Protein AF-L8XX64-F1 (afdb_monomer_lite)

Secondary structure (DSSP, 8-state):
--HHHHHHHHHHHHHHHHHHHHS----------S-HHHHH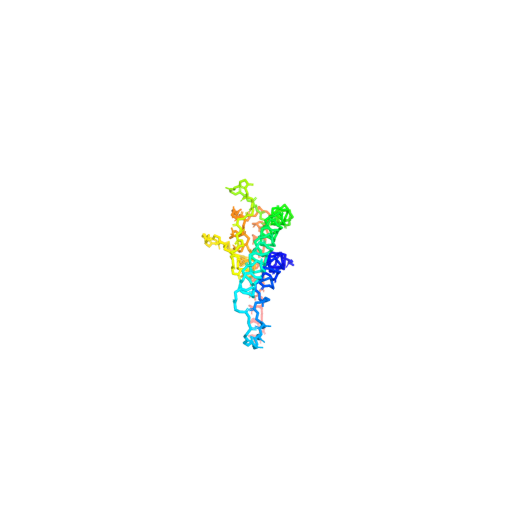HHHHHHHHHHHHHHHHHHHHHHHHHHHHHHHHHHHHHHHHTTTEEEEESSSS----EE-TTS-EE----PPP--TT--HHHHHHHHHHHHHH-EEEEE-HHHHHHHHHHHHHHHHHHHHHHHHHHHHHHHHT-

Structure (mmCIF, N/CA/C/O backbone):
data_AF-L8XX64-F1
#
_entry.id   AF-L8XX64-F1
#
loop_
_atom_site.group_PDB
_atom_site.id
_atom_site.type_symbol
_atom_site.label_atom_id
_atom_site.label_alt_id
_atom_site.label_comp_id
_atom_site.label_asym_id
_atom_site.label_entity_id
_atom_site.label_seq_id
_atom_site.pdbx_PDB_ins_code
_atom_site.Cartn_x
_atom_site.Cartn_y
_atom_site.Cartn_z
_atom_site.occupancy
_atom_site.B_iso_or_equiv
_atom_site.auth_seq_id
_atom_site.auth_comp_id
_atom_site.auth_asym_id
_atom_site.auth_atom_id
_atom_site.pdbx_PDB_model_num
ATOM 1 N N . MET A 1 1 ? 15.180 1.951 0.134 1.00 44.59 1 MET A N 1
ATOM 2 C CA . MET A 1 1 ? 13.767 1.898 -0.306 1.00 44.59 1 MET A CA 1
ATOM 3 C C . MET A 1 1 ? 12.883 1.623 0.917 1.00 44.59 1 MET A C 1
ATOM 5 O O . MET A 1 1 ? 12.701 0.472 1.285 1.00 44.59 1 MET A O 1
ATOM 9 N N . ALA A 1 2 ? 12.411 2.670 1.608 1.00 44.06 2 ALA A N 1
ATOM 10 C CA . ALA A 1 2 ? 11.715 2.587 2.909 1.00 44.06 2 ALA A CA 1
ATOM 11 C C . ALA A 1 2 ? 10.186 2.345 2.817 1.00 44.06 2 ALA A C 1
ATOM 13 O O . ALA A 1 2 ? 9.482 2.363 3.824 1.00 44.06 2 ALA A O 1
ATOM 14 N N . LEU A 1 3 ? 9.670 2.088 1.611 1.00 51.16 3 LEU A N 1
ATOM 15 C CA . LEU A 1 3 ? 8.239 1.920 1.320 1.00 51.16 3 LEU A CA 1
ATOM 16 C C . LEU A 1 3 ? 7.501 0.811 2.119 1.00 51.16 3 LEU A C 1
ATOM 18 O O . LEU A 1 3 ? 6.335 1.032 2.446 1.00 51.16 3 LEU A O 1
ATOM 22 N N . PRO A 1 4 ? 8.104 -0.346 2.489 1.00 46.81 4 PRO A N 1
ATOM 23 C CA . PRO A 1 4 ? 7.357 -1.423 3.156 1.00 46.81 4 PRO A CA 1
ATOM 24 C C . PRO A 1 4 ? 6.916 -1.111 4.592 1.00 46.81 4 PRO A C 1
ATOM 26 O O . PRO A 1 4 ? 5.911 -1.638 5.068 1.00 46.81 4 PRO A O 1
ATOM 29 N N . TRP A 1 5 ? 7.667 -0.262 5.294 1.00 47.44 5 TRP A N 1
ATOM 30 C CA . TRP A 1 5 ? 7.531 -0.095 6.743 1.00 47.44 5 TRP A CA 1
ATOM 31 C C . TRP A 1 5 ? 6.485 0.964 7.087 1.00 47.44 5 TRP A C 1
ATOM 33 O O . TRP A 1 5 ? 5.816 0.853 8.106 1.00 47.44 5 TRP A O 1
ATOM 43 N N . LEU A 1 6 ? 6.290 1.955 6.214 1.00 50.31 6 LEU A N 1
ATOM 44 C CA . LEU A 1 6 ? 5.354 3.056 6.444 1.00 50.31 6 LEU A CA 1
ATOM 45 C C . LEU A 1 6 ? 3.903 2.663 6.160 1.00 50.31 6 LEU A C 1
ATOM 47 O O . LEU A 1 6 ? 3.027 2.975 6.957 1.00 50.31 6 LEU A O 1
ATOM 51 N N . ILE A 1 7 ? 3.643 1.916 5.083 1.00 53.81 7 ILE A N 1
ATOM 52 C CA . ILE A 1 7 ? 2.286 1.422 4.795 1.00 53.81 7 ILE A CA 1
ATOM 53 C C . ILE A 1 7 ? 1.911 0.311 5.789 1.00 53.81 7 ILE A C 1
ATOM 55 O O . ILE A 1 7 ? 0.778 0.249 6.249 1.00 53.81 7 ILE A O 1
ATOM 59 N N . GLY A 1 8 ? 2.864 -0.556 6.155 1.00 44.66 8 GLY A N 1
ATOM 60 C CA . GLY A 1 8 ? 2.637 -1.635 7.119 1.00 44.66 8 GLY A CA 1
ATOM 61 C C . GLY A 1 8 ? 2.538 -1.162 8.573 1.00 44.66 8 GLY A C 1
ATOM 62 O O . GLY A 1 8 ? 1.595 -1.525 9.267 1.00 44.66 8 GLY A O 1
ATOM 63 N N . GLY A 1 9 ? 3.480 -0.343 9.044 1.00 51.06 9 GLY A N 1
ATOM 64 C CA . GLY A 1 9 ? 3.581 0.057 10.452 1.00 51.06 9 GLY A CA 1
ATOM 65 C C . GLY A 1 9 ? 2.459 0.983 10.915 1.00 51.06 9 GLY A C 1
ATOM 66 O O . GLY A 1 9 ? 1.972 0.849 12.034 1.00 51.06 9 GLY A O 1
ATOM 67 N N . LEU A 1 10 ? 1.993 1.867 10.034 1.00 47.06 10 LEU A N 1
ATOM 68 C CA . LEU A 1 10 ? 0.929 2.824 10.342 1.00 47.06 10 LEU A CA 1
ATOM 69 C C . LEU A 1 10 ? -0.434 2.138 10.530 1.00 47.06 10 LEU A C 1
ATOM 71 O O . LEU A 1 10 ? -1.250 2.544 11.351 1.00 47.06 10 LEU A O 1
ATOM 75 N N . ILE A 1 11 ? -0.649 1.047 9.799 1.00 50.09 11 ILE A N 1
ATOM 76 C CA . ILE A 1 11 ? -1.900 0.289 9.795 1.00 50.09 11 ILE A CA 1
ATOM 77 C C . ILE A 1 11 ? -1.903 -0.765 10.906 1.00 50.09 11 ILE A C 1
ATOM 79 O O . ILE A 1 11 ? -2.893 -0.921 11.618 1.00 50.09 11 ILE A O 1
ATOM 83 N N . VAL A 1 12 ? -0.767 -1.438 11.111 1.00 50.03 12 VAL A N 1
ATOM 84 C CA . VAL A 1 12 ? -0.581 -2.399 12.207 1.00 50.03 12 VAL A CA 1
ATOM 85 C C . VAL A 1 12 ? -0.651 -1.707 13.572 1.00 50.03 12 VAL A C 1
ATOM 87 O O . VAL A 1 12 ? -1.208 -2.281 14.500 1.00 50.03 12 VAL A O 1
ATOM 90 N N . GLY A 1 13 ? -0.166 -0.466 13.703 1.00 48.34 13 GLY A N 1
ATOM 91 C CA . GLY A 1 13 ? -0.280 0.303 14.949 1.00 48.34 13 GLY A CA 1
ATOM 92 C C . GLY A 1 13 ? -1.731 0.585 15.359 1.00 48.34 13 GLY A C 1
ATOM 93 O O . GLY A 1 13 ? -2.076 0.430 16.527 1.00 48.34 13 GLY A O 1
ATOM 94 N N . GLY A 1 14 ? -2.596 0.928 14.398 1.00 47.09 14 GLY A N 1
ATOM 95 C CA . GLY A 1 14 ? -4.028 1.137 14.643 1.00 47.09 14 GLY A CA 1
ATOM 96 C C . GLY A 1 14 ? -4.776 -0.159 14.976 1.00 47.09 14 GLY A C 1
ATOM 97 O O . GLY A 1 14 ? -5.532 -0.201 15.944 1.00 47.09 14 GLY A O 1
ATOM 98 N N . ALA A 1 15 ? -4.510 -1.236 14.230 1.00 46.50 15 ALA A N 1
ATOM 99 C CA . ALA A 1 15 ? -5.117 -2.548 14.472 1.00 46.50 15 ALA A CA 1
ATOM 100 C C . ALA A 1 15 ? -4.666 -3.174 15.807 1.00 46.50 15 ALA A C 1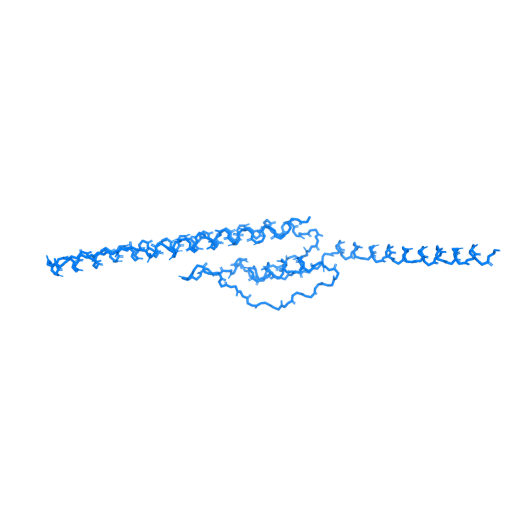
ATOM 102 O O . ALA A 1 15 ? -5.468 -3.783 16.507 1.00 46.50 15 ALA A O 1
ATOM 103 N N . ALA A 1 16 ? -3.407 -2.984 16.216 1.00 52.12 16 ALA A N 1
ATOM 104 C CA . ALA A 1 16 ? -2.897 -3.496 17.490 1.00 52.12 16 ALA A CA 1
ATOM 105 C C . ALA A 1 16 ? -3.519 -2.796 18.709 1.00 52.12 16 ALA A C 1
ATOM 107 O O . ALA A 1 16 ? -3.743 -3.438 19.736 1.00 52.12 16 ALA A O 1
ATOM 108 N N . LEU A 1 17 ? -3.813 -1.495 18.607 1.00 50.19 17 LEU A N 1
ATOM 109 C CA . LEU A 1 17 ? -4.539 -0.763 19.649 1.00 50.19 17 LEU A CA 1
ATOM 110 C C . LEU A 1 17 ? -5.995 -1.232 19.749 1.00 50.19 17 LEU A C 1
ATOM 112 O O . LEU A 1 17 ? -6.492 -1.416 20.858 1.00 50.19 17 LEU A O 1
ATOM 116 N N . ALA A 1 18 ? -6.640 -1.492 18.610 1.00 50.53 18 ALA A N 1
ATOM 117 C CA . ALA A 1 18 ? -7.988 -2.047 18.566 1.00 50.53 18 ALA A CA 1
ATOM 118 C C . ALA A 1 18 ? -8.039 -3.463 19.163 1.00 50.53 18 ALA A C 1
ATOM 120 O O . ALA A 1 18 ? -8.798 -3.704 20.094 1.00 50.53 18 ALA A O 1
ATOM 121 N N . ALA A 1 19 ? -7.164 -4.374 18.726 1.00 53.19 19 ALA A N 1
ATOM 122 C CA . ALA A 1 19 ? -7.093 -5.741 19.246 1.00 53.19 19 ALA A CA 1
ATOM 123 C C . ALA A 1 19 ? -6.874 -5.789 20.771 1.00 53.19 19 ALA A C 1
ATOM 125 O O . ALA A 1 19 ? -7.463 -6.627 21.448 1.00 53.19 19 ALA A O 1
ATOM 126 N N . LYS A 1 20 ? -6.084 -4.860 21.333 1.00 56.56 20 LYS A N 1
ATOM 127 C CA . LYS A 1 20 ? -5.901 -4.734 22.790 1.00 56.56 20 LYS A CA 1
ATOM 128 C C . LYS A 1 20 ? -7.171 -4.310 23.530 1.00 56.56 20 LYS A C 1
ATOM 130 O O . LYS A 1 20 ? -7.386 -4.768 24.650 1.00 56.56 20 LYS A O 1
ATOM 135 N N . ALA A 1 21 ? -7.987 -3.447 22.927 1.00 56.72 21 ALA A N 1
ATOM 136 C CA . ALA A 1 21 ? -9.280 -3.054 23.483 1.00 56.72 21 ALA A CA 1
ATOM 137 C C . ALA A 1 21 ? -10.275 -4.229 23.482 1.00 56.72 21 ALA A C 1
ATOM 139 O O . ALA A 1 21 ? -11.056 -4.367 24.420 1.00 56.72 21 ALA A O 1
ATOM 140 N N . PHE A 1 22 ? -10.188 -5.119 22.487 1.00 54.66 22 PHE A N 1
ATOM 141 C CA . PHE A 1 22 ? -11.017 -6.327 22.398 1.00 54.66 22 PHE A CA 1
ATOM 142 C C . PHE A 1 22 ? -10.532 -7.492 23.274 1.00 54.66 22 PHE A C 1
ATOM 144 O O . PHE A 1 22 ? -11.341 -8.310 23.698 1.00 54.66 22 PHE A O 1
ATOM 151 N N . SER A 1 23 ? -9.233 -7.584 23.582 1.00 52.78 23 SER A N 1
ATOM 152 C CA . SER A 1 23 ? -8.668 -8.719 24.330 1.00 52.78 23 SER A CA 1
ATOM 153 C C . SER A 1 23 ? -8.778 -8.622 25.856 1.00 52.78 23 SER A C 1
ATOM 155 O O . SER A 1 23 ? -8.400 -9.567 26.539 1.00 52.78 23 SER A O 1
ATOM 157 N N . ASN A 1 24 ? -9.251 -7.508 26.423 1.00 51.53 24 ASN A N 1
ATOM 158 C CA . ASN A 1 24 ? -9.314 -7.317 27.883 1.00 51.53 24 ASN A CA 1
ATOM 159 C C . ASN A 1 24 ? -10.533 -8.002 28.549 1.00 51.53 24 ASN A C 1
ATOM 161 O O . ASN A 1 24 ? -10.962 -7.586 29.621 1.00 51.53 24 ASN A O 1
ATOM 165 N N . ASP A 1 25 ? -11.107 -9.019 27.900 1.00 49.84 25 ASP A N 1
ATOM 166 C CA . ASP A 1 25 ? -12.411 -9.621 28.223 1.00 49.84 25 ASP A CA 1
ATOM 167 C C . ASP A 1 25 ? -12.316 -10.981 28.950 1.00 49.84 25 ASP A C 1
ATOM 169 O O . ASP A 1 25 ? -13.229 -11.797 28.865 1.00 49.84 25 ASP A O 1
ATOM 173 N N . GLY A 1 26 ? -11.230 -11.267 29.674 1.00 45.53 26 GLY A N 1
ATOM 174 C CA . GLY A 1 26 ? -11.057 -12.584 30.300 1.00 45.53 26 GLY A CA 1
ATOM 175 C C . GLY A 1 26 ? -10.335 -12.570 31.638 1.00 45.53 26 GLY A C 1
ATOM 176 O O . GLY A 1 26 ? -9.128 -12.769 31.653 1.00 45.53 26 GLY A O 1
ATOM 177 N N . ASP A 1 27 ? -11.073 -12.325 32.724 1.00 44.78 27 ASP A N 1
ATOM 178 C CA . ASP A 1 27 ? -11.131 -13.165 33.941 1.00 44.78 27 ASP A CA 1
ATOM 179 C C . ASP A 1 27 ? -11.807 -12.374 35.075 1.00 44.78 27 ASP A C 1
ATOM 181 O O . ASP A 1 27 ? -11.146 -11.657 35.818 1.00 44.78 27 ASP A O 1
ATOM 185 N N . ASP A 1 28 ? -13.123 -12.524 35.239 1.00 42.41 28 ASP A N 1
ATOM 186 C CA . ASP A 1 28 ? -13.813 -12.146 36.481 1.00 42.41 28 ASP A CA 1
ATOM 187 C C . ASP A 1 28 ? -14.553 -13.392 36.995 1.00 42.41 28 ASP A C 1
ATOM 189 O O . ASP A 1 28 ? -15.710 -13.664 36.671 1.00 42.41 28 ASP A O 1
ATOM 193 N N . ASN A 1 29 ? -13.826 -14.205 37.760 1.00 44.44 29 ASN A N 1
ATOM 194 C CA . ASN A 1 29 ? -14.307 -15.430 38.389 1.00 44.44 29 ASN A CA 1
ATOM 195 C C . ASN A 1 29 ? -14.986 -15.058 39.727 1.00 44.44 29 ASN A C 1
ATOM 197 O O . ASN A 1 29 ? -14.330 -15.028 40.766 1.00 44.44 29 ASN A O 1
ATOM 201 N N . ASP A 1 30 ? -16.277 -14.704 39.713 1.00 45.72 30 ASP A N 1
ATOM 202 C CA . ASP A 1 30 ? -17.019 -14.317 40.930 1.00 45.72 30 ASP A CA 1
ATOM 203 C C . ASP A 1 30 ? -17.860 -15.489 41.460 1.00 45.72 30 ASP A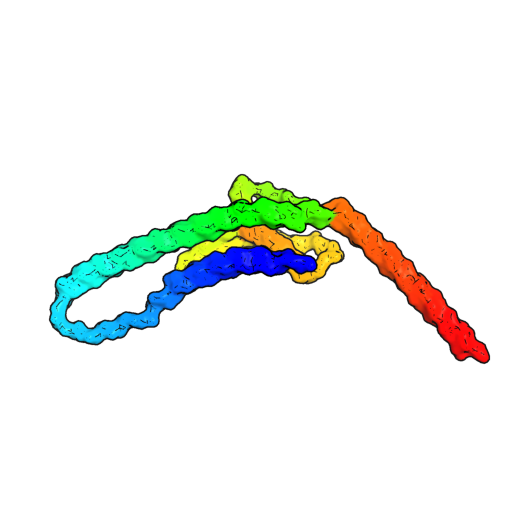 C 1
ATOM 205 O O . ASP A 1 30 ? -18.962 -15.766 40.979 1.00 45.72 30 ASP A O 1
ATOM 209 N N . GLY A 1 31 ? -17.312 -16.191 42.455 1.00 48.91 31 GLY A N 1
ATOM 210 C CA . GLY A 1 31 ? -18.028 -17.165 43.273 1.00 48.91 31 GLY A CA 1
ATOM 211 C C . GLY A 1 31 ? -18.642 -16.506 44.511 1.00 48.91 31 GLY A C 1
ATOM 212 O O . GLY A 1 31 ? -17.940 -15.847 45.272 1.00 48.91 31 GLY A O 1
ATOM 213 N N . GLY A 1 32 ? -19.937 -16.734 44.744 1.00 43.88 32 GLY A N 1
ATOM 214 C CA . GLY A 1 32 ? -20.610 -16.373 45.997 1.00 43.88 32 GLY A CA 1
ATOM 215 C C . GLY A 1 32 ? -22.106 -16.106 45.829 1.00 43.88 32 GLY A C 1
ATOM 216 O O . GLY A 1 32 ? -22.492 -15.110 45.217 1.00 43.88 32 GLY A O 1
ATOM 217 N N . ASP A 1 33 ? -22.900 -17.026 46.375 1.00 58.47 33 ASP A N 1
ATOM 218 C CA . ASP A 1 33 ? -24.366 -17.039 46.465 1.00 58.47 33 ASP A CA 1
ATOM 219 C C . ASP A 1 33 ? -24.896 -16.022 47.506 1.00 58.47 33 ASP A C 1
ATOM 221 O O . ASP A 1 33 ? -24.133 -15.573 48.362 1.00 58.47 33 ASP A O 1
ATOM 225 N N . ASP A 1 34 ? -26.198 -15.714 47.433 1.00 52.00 34 ASP A N 1
ATOM 226 C CA . ASP A 1 34 ? -27.032 -14.958 48.401 1.00 52.00 34 ASP A CA 1
ATOM 227 C C . ASP A 1 34 ? -27.004 -13.403 48.389 1.00 52.00 34 ASP A C 1
ATOM 229 O O . ASP A 1 34 ? -26.516 -12.766 49.317 1.00 52.00 34 ASP A O 1
ATOM 233 N N . ASP A 1 35 ? -27.582 -12.782 47.342 1.00 58.38 35 ASP A N 1
ATOM 234 C CA . ASP A 1 35 ? -28.527 -11.628 47.423 1.00 58.38 35 ASP A CA 1
ATOM 235 C C . ASP A 1 35 ? -28.958 -11.208 45.995 1.00 58.38 35 ASP A C 1
ATOM 237 O O . ASP A 1 35 ? -28.376 -10.339 45.334 1.00 58.38 35 ASP A O 1
ATOM 241 N N . ASP A 1 36 ? -29.939 -11.925 45.445 1.00 65.38 36 ASP A N 1
ATOM 242 C CA . ASP A 1 36 ? -30.003 -12.206 44.004 1.00 65.38 36 ASP A CA 1
ATOM 243 C C . ASP A 1 36 ? -30.633 -11.081 43.143 1.00 65.38 36 ASP A C 1
ATOM 245 O O . ASP A 1 36 ? -30.342 -10.964 41.956 1.00 65.38 36 ASP A O 1
ATOM 249 N N . GLU A 1 37 ? -31.453 -10.176 43.691 1.00 64.25 37 GLU A N 1
ATOM 250 C CA . GLU A 1 37 ? -32.117 -9.123 42.888 1.00 64.25 37 GLU A CA 1
ATOM 251 C C . GLU A 1 37 ? -31.360 -7.789 42.830 1.00 64.25 37 GLU A C 1
ATOM 253 O O . GLU A 1 37 ? -31.284 -7.162 41.764 1.00 64.25 37 GLU A O 1
ATOM 258 N N . GLU A 1 38 ? -30.761 -7.350 43.940 1.00 64.69 38 GLU A N 1
ATOM 259 C CA . GLU A 1 38 ? -29.997 -6.099 43.978 1.00 64.69 38 GLU A CA 1
ATOM 260 C C . GLU A 1 38 ? -28.638 -6.257 43.277 1.00 64.69 38 GLU A C 1
ATOM 262 O O . GLU A 1 38 ? -28.249 -5.378 42.499 1.00 64.69 38 GLU A O 1
ATOM 267 N N . ARG A 1 39 ? -27.976 -7.422 43.420 1.00 64.31 39 ARG A N 1
ATOM 268 C CA . ARG A 1 39 ? -26.796 -7.787 42.610 1.00 64.31 39 ARG A CA 1
ATOM 269 C C . ARG A 1 39 ? -27.123 -7.806 41.120 1.00 64.31 39 ARG A C 1
ATOM 271 O O . ARG A 1 39 ? -26.355 -7.252 40.342 1.00 64.31 39 ARG A O 1
ATOM 278 N N . ARG A 1 40 ? -28.265 -8.365 40.698 1.00 67.56 40 ARG A N 1
ATOM 279 C CA . ARG A 1 40 ? -28.670 -8.374 39.275 1.00 67.56 40 ARG A CA 1
ATOM 280 C C . ARG A 1 40 ? -28.935 -6.972 38.729 1.00 67.56 40 ARG A C 1
ATOM 282 O O . ARG A 1 40 ? -28.578 -6.694 37.588 1.00 67.56 40 ARG A O 1
ATOM 289 N N . ARG A 1 41 ? -29.539 -6.072 39.514 1.00 71.31 41 ARG A N 1
ATOM 290 C CA . ARG A 1 41 ? -29.732 -4.667 39.102 1.00 71.31 41 ARG A CA 1
ATOM 291 C C . ARG A 1 41 ? -28.408 -3.909 39.000 1.00 71.31 41 ARG A C 1
ATOM 293 O O . ARG A 1 41 ? -28.225 -3.183 38.027 1.00 71.31 41 ARG A O 1
ATOM 300 N N . ARG A 1 42 ? -27.483 -4.107 39.948 1.00 70.31 42 ARG A N 1
ATOM 301 C CA . ARG A 1 42 ? -26.137 -3.508 39.901 1.00 70.31 42 ARG A CA 1
ATOM 302 C C . ARG A 1 42 ? -25.299 -4.060 38.750 1.00 70.31 42 ARG A C 1
ATOM 304 O O . ARG A 1 42 ? -24.764 -3.258 37.998 1.00 70.31 42 ARG A O 1
ATOM 311 N N . ARG A 1 43 ? -25.290 -5.382 38.535 1.00 71.56 43 ARG A N 1
ATOM 312 C CA . ARG A 1 43 ? -24.603 -6.019 37.397 1.00 71.56 43 ARG A CA 1
ATOM 313 C C . ARG A 1 43 ? -25.122 -5.507 36.057 1.00 71.56 43 ARG A C 1
ATOM 315 O O . ARG A 1 43 ? -24.319 -5.109 35.235 1.00 71.56 43 ARG A O 1
ATOM 322 N N . ARG A 1 44 ? -26.442 -5.385 35.860 1.00 71.94 44 ARG A N 1
ATOM 323 C CA . ARG A 1 44 ? -26.995 -4.805 34.617 1.00 71.94 44 ARG A CA 1
ATOM 324 C C . ARG A 1 44 ? -26.613 -3.337 34.415 1.00 71.94 44 ARG A C 1
ATOM 326 O O . ARG A 1 44 ? -26.394 -2.919 33.283 1.00 71.94 44 ARG A O 1
ATOM 333 N N . ALA A 1 45 ? -26.548 -2.551 35.491 1.00 74.06 45 ALA A N 1
ATOM 334 C CA . ALA A 1 45 ? -26.118 -1.156 35.418 1.00 74.06 45 ALA A CA 1
ATOM 335 C C . ALA A 1 45 ? -24.610 -1.035 35.121 1.00 74.06 45 ALA A C 1
ATOM 337 O O . ALA A 1 45 ? -24.210 -0.181 34.334 1.00 74.06 45 ALA A O 1
ATOM 338 N N . GLU A 1 46 ? -23.777 -1.902 35.700 1.00 74.94 46 GLU A N 1
ATOM 339 C CA . GLU A 1 46 ? -22.346 -1.999 35.384 1.00 74.94 46 GLU A CA 1
ATOM 340 C C . GLU A 1 46 ? -22.099 -2.525 33.969 1.00 74.94 46 GLU A C 1
ATOM 342 O O . GLU A 1 46 ? -21.270 -1.965 33.262 1.00 74.94 46 GLU A O 1
ATOM 347 N N . GLU A 1 47 ? -22.843 -3.532 33.517 1.00 72.62 47 GLU A N 1
ATOM 348 C CA . GLU A 1 47 ? -22.790 -4.057 32.150 1.00 72.62 47 GLU A CA 1
ATOM 349 C C . GLU A 1 47 ? -23.181 -2.987 31.128 1.00 72.62 47 GLU A C 1
ATOM 351 O O . GLU A 1 47 ? -22.487 -2.827 30.129 1.00 72.62 47 GLU A O 1
ATOM 356 N N . GLN A 1 48 ? -24.234 -2.201 31.388 1.00 76.06 48 GLN A N 1
ATOM 357 C CA . GLN A 1 48 ? -24.609 -1.083 30.516 1.00 76.06 48 GLN A CA 1
ATOM 358 C C . GLN A 1 48 ? -23.542 0.011 30.478 1.00 76.06 48 GLN A C 1
ATOM 360 O O . GLN A 1 48 ? -23.241 0.515 29.398 1.00 76.06 48 GLN A O 1
ATOM 365 N N . ARG A 1 49 ? -22.943 0.363 31.623 1.00 73.62 49 ARG A N 1
ATOM 366 C CA . ARG A 1 49 ? -21.847 1.344 31.660 1.00 73.62 49 ARG A CA 1
ATOM 367 C C . ARG A 1 49 ? -20.611 0.833 30.929 1.00 73.62 49 ARG A C 1
ATOM 369 O O . ARG A 1 49 ? -20.070 1.555 30.104 1.00 73.62 49 ARG A O 1
ATOM 376 N N . ARG A 1 50 ? -20.218 -0.426 31.151 1.00 75.31 50 ARG A N 1
ATOM 377 C CA . ARG A 1 50 ? -19.110 -1.070 30.429 1.00 75.31 50 ARG A CA 1
ATOM 378 C C . ARG A 1 50 ? -19.390 -1.143 28.927 1.00 75.31 50 ARG A C 1
ATOM 380 O O . ARG A 1 50 ? -18.485 -0.899 28.141 1.00 75.31 50 ARG A O 1
ATOM 387 N N . ALA A 1 51 ? -20.620 -1.447 28.515 1.00 75.25 51 ALA A N 1
ATOM 388 C CA . ALA A 1 51 ? -20.998 -1.481 27.103 1.00 75.25 51 ALA A CA 1
ATOM 389 C C . ALA A 1 51 ? -20.918 -0.092 26.449 1.00 75.25 51 ALA A C 1
ATOM 391 O O . ALA A 1 51 ? -20.361 0.026 25.363 1.00 75.25 51 ALA A O 1
ATOM 392 N N . GLN A 1 52 ? -21.397 0.955 27.130 1.00 77.56 52 GLN A N 1
ATOM 393 C CA . GLN A 1 52 ? -21.286 2.340 26.653 1.00 77.56 52 GLN A CA 1
ATOM 394 C C . GLN A 1 52 ? -19.830 2.805 26.579 1.00 77.56 52 GLN A C 1
ATOM 396 O O . GLN A 1 52 ? -19.413 3.352 25.564 1.00 77.56 52 GLN A O 1
ATOM 401 N N . GLU A 1 53 ? -19.026 2.529 27.609 1.00 78.19 53 GLU A N 1
ATOM 402 C CA . GLU A 1 53 ? -17.597 2.857 27.611 1.00 78.19 53 GLU A CA 1
ATOM 403 C C . GLU A 1 53 ? -16.850 2.131 26.483 1.00 78.19 53 GLU A C 1
ATOM 405 O O . GLU A 1 53 ? -15.991 2.729 25.833 1.00 78.19 53 GLU A O 1
ATOM 410 N N . LYS A 1 54 ? -17.196 0.865 26.203 1.00 72.94 54 LYS A N 1
ATOM 411 C CA . LYS A 1 54 ? -16.662 0.123 25.053 1.00 72.94 54 LYS A CA 1
ATOM 412 C C . LYS A 1 54 ? -17.065 0.796 23.738 1.00 72.94 54 LYS A C 1
ATOM 414 O O . LYS A 1 54 ? -16.196 1.061 22.917 1.00 72.94 54 LYS A O 1
ATOM 419 N N . GLU A 1 55 ? -18.340 1.118 23.539 1.00 76.44 55 GLU A N 1
ATOM 420 C CA . GLU A 1 55 ? -18.827 1.756 22.307 1.00 76.44 55 GLU A CA 1
ATOM 421 C C . GLU A 1 55 ? -18.166 3.124 22.056 1.00 76.44 55 GLU A C 1
ATOM 423 O O . GLU A 1 55 ? -17.711 3.418 20.945 1.00 76.44 55 GLU A O 1
ATOM 428 N N . GLU A 1 56 ? -18.012 3.938 23.101 1.00 79.19 56 GLU A N 1
ATOM 429 C CA . GLU A 1 56 ? -17.308 5.219 23.027 1.00 79.19 56 GLU A CA 1
ATOM 430 C C . GLU A 1 56 ? -15.830 5.030 22.670 1.00 79.19 56 GLU A C 1
ATOM 432 O O . GLU A 1 56 ? -15.322 5.696 21.762 1.00 79.19 56 GLU A O 1
ATOM 437 N N . GLN A 1 57 ? -15.143 4.078 23.310 1.00 75.62 57 GLN A N 1
ATOM 438 C CA . GLN A 1 57 ? -13.756 3.752 22.977 1.00 75.62 57 GLN A CA 1
ATOM 439 C C . GLN A 1 57 ? -13.621 3.292 21.524 1.00 75.62 57 GLN A C 1
ATOM 441 O O . GLN A 1 57 ? -12.741 3.786 20.816 1.00 75.62 57 GLN A O 1
ATOM 446 N N . LEU A 1 58 ? -14.517 2.434 21.037 1.00 72.50 58 LEU A N 1
ATOM 447 C CA . LEU A 1 58 ? -14.512 1.964 19.652 1.00 72.50 58 LEU A CA 1
ATOM 448 C C . LEU A 1 58 ? -14.708 3.103 18.657 1.00 72.50 58 LEU A C 1
ATOM 450 O O . LEU A 1 58 ? -13.929 3.231 17.710 1.00 72.50 58 LEU A O 1
ATOM 454 N N . SER A 1 59 ? -15.681 3.981 18.899 1.00 77.75 59 SER A N 1
ATOM 455 C CA . SER A 1 59 ? -15.910 5.146 18.041 1.00 77.75 59 SER A CA 1
ATOM 456 C C . SER A 1 59 ? -14.699 6.094 18.029 1.00 77.75 59 SER A C 1
ATOM 458 O O . SER A 1 59 ? -14.303 6.605 16.973 1.00 77.75 59 SER A O 1
ATOM 460 N N . SER A 1 60 ? -14.032 6.263 19.176 1.00 79.00 60 SER A N 1
ATOM 461 C CA . SER A 1 60 ? -12.818 7.074 19.289 1.00 79.00 60 SER A CA 1
ATOM 462 C C . SER A 1 60 ? -11.649 6.464 18.505 1.00 79.00 60 SER A C 1
ATOM 464 O O . SER A 1 60 ? -10.981 7.168 17.746 1.00 79.00 60 SER A O 1
ATOM 466 N N . ILE A 1 61 ? -11.449 5.145 18.586 1.00 77.00 61 ILE A N 1
ATOM 467 C CA . ILE A 1 61 ? -10.387 4.439 17.862 1.00 77.00 61 ILE A CA 1
ATOM 468 C C . ILE A 1 61 ? -10.675 4.469 16.360 1.00 77.00 61 ILE A C 1
ATOM 470 O O . ILE A 1 61 ? -9.787 4.795 15.573 1.00 77.00 61 ILE A O 1
ATOM 474 N N . GLN A 1 62 ? -11.915 4.204 15.948 1.00 77.94 62 GLN A N 1
ATOM 475 C CA . GLN A 1 62 ? -12.312 4.223 14.543 1.00 77.94 62 GLN A CA 1
ATOM 476 C C . GLN A 1 62 ? -12.113 5.614 13.922 1.00 77.94 62 GLN A C 1
ATOM 478 O O . GLN A 1 62 ? -11.577 5.733 12.816 1.00 77.94 62 GLN A O 1
ATOM 483 N N . SER A 1 63 ? -12.486 6.679 14.640 1.00 79.88 63 SER A N 1
ATOM 484 C CA . SER A 1 63 ? -12.262 8.056 14.185 1.00 79.88 63 SER A CA 1
ATOM 485 C C . SER A 1 63 ? -10.772 8.411 14.121 1.00 79.88 63 SER A C 1
ATOM 487 O O . SER A 1 63 ? -10.332 9.014 13.137 1.00 79.88 63 SER A O 1
ATOM 489 N N . SER A 1 64 ? -9.977 7.967 15.099 1.00 80.12 64 SER A N 1
ATOM 490 C CA . SER A 1 64 ? -8.521 8.132 15.117 1.00 80.12 64 SER A CA 1
ATOM 491 C C . SER A 1 64 ? -7.863 7.444 13.920 1.00 80.12 64 SER A C 1
ATOM 493 O O . SER A 1 64 ? -7.183 8.106 13.139 1.00 80.12 64 SER A O 1
ATOM 495 N N . VAL A 1 65 ? -8.153 6.160 13.684 1.00 79.75 65 VAL A N 1
ATOM 496 C CA . VAL A 1 65 ? -7.629 5.394 12.539 1.00 79.75 65 VAL A CA 1
ATOM 497 C C . VAL A 1 65 ? -7.995 6.066 11.218 1.00 79.75 65 VAL A C 1
ATOM 499 O O . VAL A 1 65 ? -7.136 6.237 10.352 1.00 79.75 65 VAL A O 1
ATOM 502 N N . LYS A 1 66 ? -9.248 6.508 11.072 1.00 81.62 66 LYS A N 1
ATOM 503 C CA . LYS A 1 66 ? -9.706 7.190 9.862 1.00 81.62 66 LYS A CA 1
ATOM 504 C C . LYS A 1 66 ? -8.984 8.518 9.643 1.00 81.62 66 LYS A C 1
ATOM 506 O O . LYS A 1 66 ? -8.485 8.761 8.549 1.00 81.62 66 LYS A O 1
ATOM 511 N N . SER A 1 67 ? -8.913 9.369 10.666 1.00 81.94 67 SER A N 1
ATOM 512 C CA . SER A 1 67 ? -8.228 10.666 10.575 1.00 81.94 67 SER A CA 1
ATOM 513 C C . SER A 1 67 ? -6.739 10.506 10.276 1.00 81.94 67 SER A C 1
ATOM 515 O O . SER A 1 67 ? -6.199 11.209 9.423 1.00 81.94 67 SER A O 1
ATOM 517 N N . HIS A 1 68 ? -6.092 9.533 10.917 1.00 79.88 68 HIS A N 1
ATOM 518 C CA . HIS A 1 68 ? -4.688 9.239 10.704 1.00 79.88 68 HIS A CA 1
ATOM 519 C C . HIS A 1 68 ? -4.441 8.749 9.277 1.00 79.88 68 HIS A C 1
ATOM 521 O O . HIS A 1 68 ? -3.555 9.270 8.604 1.00 79.88 68 HIS A O 1
ATOM 527 N N . GLY A 1 69 ? -5.279 7.834 8.778 1.00 79.69 69 GLY A N 1
ATOM 528 C CA . GLY A 1 69 ? -5.244 7.383 7.389 1.00 79.69 69 GLY A CA 1
ATOM 529 C C . GLY A 1 69 ? -5.388 8.541 6.399 1.00 79.69 69 GLY A C 1
ATOM 530 O O . GLY A 1 69 ? -4.559 8.699 5.505 1.00 79.69 69 GLY A O 1
ATOM 531 N N . GLU A 1 70 ? -6.375 9.417 6.587 1.00 82.50 70 GLU A N 1
ATOM 532 C CA . GLU A 1 70 ? -6.570 10.588 5.719 1.00 82.50 70 GLU A CA 1
ATOM 533 C C . GLU A 1 70 ? -5.344 11.521 5.710 1.00 82.50 70 GLU A C 1
ATOM 535 O O . GLU A 1 70 ? -4.909 11.950 4.640 1.00 82.50 70 GLU A O 1
ATOM 540 N N . ILE A 1 71 ? -4.720 11.781 6.863 1.00 81.94 71 ILE A N 1
ATOM 541 C CA . ILE A 1 71 ? -3.497 12.601 6.952 1.00 81.94 71 ILE A CA 1
ATOM 542 C C . ILE A 1 71 ? -2.319 11.908 6.253 1.00 81.94 71 ILE A C 1
ATOM 544 O O . ILE A 1 71 ? -1.581 12.534 5.487 1.00 81.94 71 ILE A O 1
ATOM 548 N N . SER A 1 72 ? -2.149 10.605 6.477 1.00 80.94 72 SER A N 1
ATOM 549 C CA . SER A 1 72 ? -1.059 9.825 5.889 1.00 80.94 72 SER A CA 1
ATOM 550 C C . SER A 1 72 ? -1.135 9.729 4.369 1.00 80.94 72 SER A C 1
ATOM 552 O O . SER A 1 72 ? -0.093 9.592 3.730 1.00 80.94 72 SER A O 1
ATOM 554 N N . SER A 1 73 ? -2.322 9.869 3.773 1.00 81.31 73 SER A N 1
ATOM 555 C CA . SER A 1 73 ? -2.495 9.864 2.315 1.00 81.31 73 SER A CA 1
ATOM 556 C C . SER A 1 73 ? -1.600 10.895 1.603 1.00 81.31 73 SER A C 1
ATOM 558 O O . SER A 1 73 ? -0.984 10.597 0.578 1.00 81.31 73 SER A O 1
ATOM 560 N N . LEU A 1 74 ? -1.456 12.097 2.169 1.00 80.50 74 LEU A N 1
ATOM 561 C CA . LEU A 1 74 ? -0.644 13.168 1.587 1.00 80.50 74 LEU A CA 1
ATOM 562 C C . LEU A 1 74 ? 0.849 12.841 1.661 1.00 80.50 74 LEU A C 1
ATOM 564 O O . LEU A 1 74 ? 1.569 13.005 0.676 1.00 80.50 74 LEU A O 1
ATOM 568 N N . ALA A 1 75 ? 1.302 12.325 2.804 1.00 80.88 75 ALA A N 1
ATOM 569 C CA . ALA A 1 75 ? 2.688 11.909 2.987 1.00 80.88 75 ALA A CA 1
ATOM 570 C C . ALA A 1 75 ? 3.053 10.747 2.048 1.00 80.88 75 ALA A C 1
ATOM 572 O O . ALA A 1 75 ? 4.108 10.766 1.416 1.00 80.88 75 ALA A O 1
ATOM 573 N N . LEU A 1 76 ? 2.161 9.759 1.909 1.00 79.94 76 LEU A N 1
ATOM 574 C CA . LEU A 1 76 ? 2.337 8.623 1.000 1.00 79.94 76 LEU A CA 1
ATOM 575 C C . LEU A 1 76 ? 2.397 9.065 -0.463 1.00 79.94 76 LEU A C 1
ATOM 577 O O . LEU A 1 76 ? 3.263 8.601 -1.200 1.00 79.94 76 LEU A O 1
ATOM 581 N N . GLN A 1 77 ? 1.538 10.000 -0.871 1.00 82.00 77 GLN A N 1
ATOM 582 C CA . GLN A 1 77 ? 1.578 10.560 -2.220 1.00 82.00 77 GLN A CA 1
ATOM 583 C C . GLN A 1 77 ? 2.904 11.281 -2.494 1.00 82.00 77 GLN A C 1
ATOM 585 O O . GLN A 1 77 ? 3.528 11.026 -3.521 1.00 82.00 77 GLN A O 1
ATOM 590 N N . ALA A 1 78 ? 3.361 12.134 -1.573 1.00 81.38 78 ALA A N 1
ATOM 591 C CA . ALA A 1 78 ? 4.617 12.868 -1.723 1.00 81.38 78 ALA A CA 1
ATOM 592 C C . ALA A 1 78 ? 5.838 11.938 -1.805 1.00 81.38 78 ALA A C 1
ATOM 594 O O . ALA A 1 78 ? 6.748 12.190 -2.585 1.00 81.38 78 ALA A O 1
ATOM 595 N N . MET A 1 79 ? 5.845 10.836 -1.052 1.00 80.00 79 MET A N 1
ATOM 596 C CA . MET A 1 79 ? 6.926 9.846 -1.109 1.00 80.00 79 MET A CA 1
ATOM 597 C C . MET A 1 79 ? 6.954 9.043 -2.413 1.00 80.00 79 MET A C 1
ATOM 599 O O . MET A 1 79 ? 8.007 8.542 -2.800 1.00 80.00 79 MET A O 1
ATOM 603 N N . LEU A 1 80 ? 5.805 8.877 -3.070 1.00 81.88 80 LEU A N 1
ATOM 604 C CA . LEU A 1 80 ? 5.684 8.077 -4.288 1.00 81.88 80 LEU A CA 1
ATOM 605 C C . LEU A 1 80 ? 5.847 8.903 -5.568 1.00 81.88 80 LEU A C 1
ATOM 607 O O . LEU A 1 80 ? 6.156 8.314 -6.597 1.00 81.88 80 LEU A O 1
ATOM 611 N N . ILE A 1 81 ? 5.683 10.229 -5.507 1.00 82.81 81 ILE A N 1
ATOM 612 C CA . ILE A 1 81 ? 5.499 11.101 -6.679 1.00 82.81 81 ILE A CA 1
ATOM 613 C C . ILE A 1 81 ? 6.617 11.025 -7.728 1.00 82.81 81 ILE A C 1
ATOM 615 O O . ILE A 1 81 ? 6.345 11.161 -8.918 1.00 82.81 81 ILE A O 1
ATOM 619 N N . GLU A 1 82 ? 7.864 10.786 -7.317 1.00 80.94 82 GLU A N 1
ATOM 620 C CA . GLU A 1 82 ? 8.992 10.692 -8.252 1.00 80.94 82 GLU A CA 1
ATOM 621 C C . GLU A 1 82 ? 8.961 9.399 -9.071 1.00 80.94 82 GLU A C 1
ATOM 6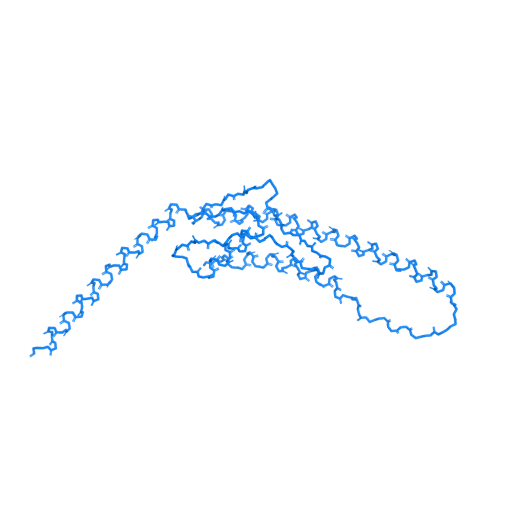23 O O . GLU A 1 82 ? 9.308 9.393 -10.252 1.00 80.94 82 GLU A O 1
ATOM 628 N N . MET A 1 83 ? 8.534 8.294 -8.458 1.00 81.00 83 MET A N 1
ATOM 629 C CA . MET A 1 83 ? 8.584 6.952 -9.051 1.00 81.00 83 MET A CA 1
ATOM 630 C C . MET A 1 83 ? 7.231 6.506 -9.610 1.00 81.00 83 MET A C 1
ATOM 632 O O . MET A 1 83 ? 7.169 5.685 -10.525 1.00 81.00 83 MET A O 1
ATOM 636 N N . PHE A 1 84 ? 6.138 7.039 -9.069 1.00 86.56 84 PHE A N 1
ATOM 637 C CA . PHE A 1 84 ? 4.783 6.628 -9.390 1.00 86.56 84 PHE A CA 1
ATOM 638 C C . PHE A 1 84 ? 3.828 7.818 -9.437 1.00 86.56 84 PHE A C 1
ATOM 640 O O . PHE A 1 84 ? 3.813 8.678 -8.557 1.00 86.56 84 PHE A O 1
ATOM 647 N N . HIS A 1 85 ? 2.941 7.804 -10.425 1.00 86.38 85 HIS A N 1
ATOM 648 C CA . HIS A 1 85 ? 1.749 8.635 -10.423 1.00 86.38 85 HIS A CA 1
ATOM 649 C C . HIS A 1 85 ? 0.677 7.968 -9.565 1.00 86.38 85 HIS A C 1
ATOM 651 O O . HIS A 1 85 ? 0.266 6.843 -9.844 1.00 86.38 85 HIS A O 1
ATOM 657 N N . VAL A 1 86 ? 0.240 8.672 -8.520 1.00 87.25 86 VAL A N 1
ATOM 658 C CA . VAL A 1 86 ? -0.821 8.231 -7.610 1.00 87.25 86 VAL A CA 1
ATOM 659 C C . VAL A 1 86 ? -2.060 9.085 -7.845 1.00 87.25 86 VAL A C 1
ATOM 661 O O . VAL A 1 86 ? -2.019 10.305 -7.664 1.00 87.25 86 VAL A O 1
ATOM 664 N N . THR A 1 87 ? -3.167 8.442 -8.203 1.00 86.00 87 THR A N 1
ATOM 665 C CA . THR A 1 87 ? -4.469 9.084 -8.399 1.00 86.00 87 THR A CA 1
ATOM 666 C C . THR A 1 87 ? -5.470 8.503 -7.410 1.00 86.00 87 THR A C 1
ATOM 668 O O . THR A 1 87 ? -5.680 7.294 -7.370 1.00 86.00 87 THR A O 1
ATOM 671 N N . TYR A 1 88 ? -6.073 9.364 -6.591 1.00 85.94 88 TYR A N 1
ATOM 672 C CA . TYR A 1 88 ? -7.126 8.969 -5.658 1.00 85.94 88 TYR A CA 1
ATOM 673 C C . TYR A 1 88 ? -8.473 8.980 -6.377 1.00 85.94 88 TYR A C 1
ATOM 675 O O . TYR A 1 88 ? -8.864 10.003 -6.935 1.00 85.94 88 TYR A O 1
ATOM 683 N N . ASN A 1 89 ? -9.194 7.861 -6.326 1.00 83.69 89 ASN A N 1
ATOM 684 C CA . ASN A 1 89 ? -10.465 7.691 -7.040 1.00 83.69 89 ASN A CA 1
ATOM 685 C C . ASN A 1 89 ? -11.693 8.097 -6.209 1.00 83.69 89 ASN A C 1
ATOM 687 O O . ASN A 1 89 ? -12.826 7.777 -6.562 1.00 83.69 89 ASN A O 1
ATOM 691 N N . SER A 1 90 ? -11.480 8.728 -5.055 1.00 77.81 90 SER A N 1
ATOM 692 C CA . SER A 1 90 ? -12.519 9.048 -4.079 1.00 77.81 90 SER A CA 1
ATOM 693 C C . SER A 1 90 ? -12.112 10.270 -3.261 1.00 77.81 90 SER A C 1
ATOM 695 O O . SER A 1 90 ? -10.937 10.426 -2.928 1.00 77.81 90 SER A O 1
ATOM 697 N N . ASP A 1 91 ? -13.099 11.088 -2.884 1.00 75.50 91 ASP A N 1
ATOM 698 C CA . ASP A 1 91 ? -12.911 12.228 -1.976 1.00 75.50 91 ASP A CA 1
ATOM 699 C C . ASP A 1 91 ? -12.423 11.781 -0.593 1.00 75.50 91 ASP A C 1
ATOM 701 O O . ASP A 1 91 ? -11.624 12.461 0.048 1.00 75.50 91 ASP A O 1
ATOM 705 N N . ARG A 1 92 ? -12.883 10.606 -0.141 1.00 75.12 92 ARG A N 1
ATOM 706 C CA . ARG A 1 92 ? -12.316 9.916 1.023 1.00 75.12 92 ARG A CA 1
ATOM 707 C C . ARG A 1 92 ? -11.153 9.067 0.558 1.00 75.12 92 ARG A C 1
ATOM 709 O O . ARG A 1 92 ? -11.373 8.082 -0.159 1.00 75.12 92 ARG A O 1
ATOM 716 N N . LYS A 1 93 ? -9.944 9.461 0.945 1.00 80.81 93 LYS A N 1
ATOM 717 C CA . LYS A 1 93 ? -8.722 8.803 0.499 1.00 80.81 93 LYS A CA 1
ATOM 718 C C . LYS A 1 93 ? -8.474 7.534 1.282 1.00 80.81 93 LYS A C 1
ATOM 720 O O . LYS A 1 93 ? -7.927 6.612 0.709 1.00 80.81 93 LYS A O 1
ATOM 725 N N . PHE A 1 94 ? -8.870 7.451 2.549 1.00 82.56 94 PHE A N 1
ATOM 726 C CA . PHE A 1 94 ? -8.701 6.241 3.350 1.00 82.56 94 PHE A CA 1
ATOM 727 C C . PHE A 1 94 ? -10.007 5.441 3.406 1.00 82.56 94 PHE A C 1
ATOM 729 O O . PHE A 1 94 ? -11.051 5.952 3.814 1.00 82.56 94 PHE A O 1
ATOM 736 N N . GLN A 1 95 ? -9.953 4.176 2.986 1.00 81.69 95 GLN A N 1
ATOM 737 C CA . GLN A 1 95 ? -11.128 3.307 2.851 1.00 81.69 95 GLN A CA 1
ATOM 738 C C . GLN A 1 95 ? -11.138 2.108 3.798 1.00 81.69 95 GLN A C 1
ATOM 740 O O . GLN A 1 95 ? -12.117 1.363 3.809 1.00 81.69 95 GLN A O 1
ATOM 745 N N . ALA A 1 96 ? -10.085 1.910 4.594 1.00 79.56 96 ALA A N 1
ATOM 746 C CA . ALA A 1 96 ? -10.081 0.836 5.578 1.00 79.56 96 ALA A CA 1
ATOM 74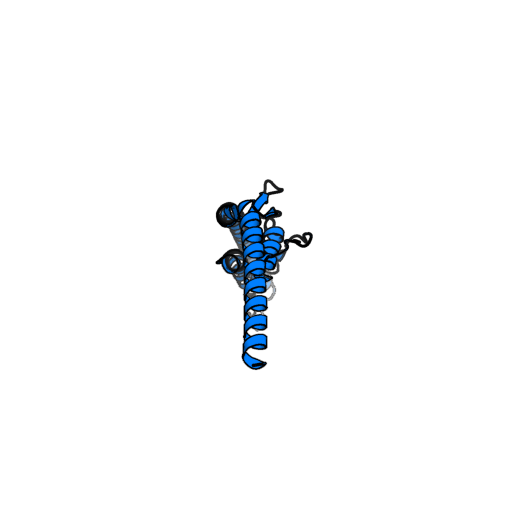7 C C . ALA A 1 96 ? -11.112 1.123 6.677 1.00 79.56 96 ALA A C 1
ATOM 749 O O . ALA A 1 96 ? -11.185 2.237 7.203 1.00 79.56 96 ALA A O 1
ATOM 750 N N . ILE A 1 97 ? -11.892 0.107 7.032 1.00 79.12 97 ILE A N 1
ATOM 751 C CA . ILE A 1 97 ? -12.888 0.181 8.101 1.00 79.12 97 ILE A CA 1
ATOM 752 C C . ILE A 1 97 ? -12.421 -0.736 9.221 1.00 79.12 97 ILE A C 1
ATOM 754 O O . ILE A 1 97 ? -12.150 -1.905 8.975 1.00 79.12 97 ILE A O 1
ATOM 758 N N . LEU A 1 98 ? -12.324 -0.203 10.436 1.00 76.94 98 LEU A N 1
ATOM 759 C CA . LEU A 1 98 ? -12.107 -1.020 11.624 1.00 76.94 98 LEU A CA 1
ATOM 760 C C . LEU A 1 98 ? -13.418 -1.720 11.989 1.00 76.94 98 LEU A C 1
ATOM 762 O O . LEU A 1 98 ? -14.433 -1.038 12.153 1.00 76.94 98 LEU A O 1
ATOM 766 N N . GLU A 1 99 ? -13.378 -3.047 12.052 1.00 78.62 99 GLU A N 1
ATOM 767 C CA . GLU A 1 99 ? -14.482 -3.907 12.475 1.00 78.62 99 GLU A CA 1
ATOM 768 C C . GLU A 1 99 ? -14.430 -4.175 13.987 1.00 78.62 99 GLU A C 1
ATOM 770 O O . GLU A 1 99 ? -13.430 -3.902 14.660 1.00 78.62 99 GLU A O 1
ATOM 775 N N . ASP A 1 100 ? -15.533 -4.707 14.516 1.00 70.25 100 ASP A N 1
ATOM 776 C CA . ASP A 1 100 ? -15.751 -4.957 15.949 1.00 70.25 100 ASP A CA 1
ATOM 777 C C . ASP A 1 100 ? -14.878 -6.089 16.519 1.00 70.25 100 ASP A C 1
ATOM 779 O O . ASP A 1 100 ? -14.947 -6.401 17.701 1.00 70.25 100 ASP A O 1
ATOM 783 N N . ASP A 1 101 ? -14.066 -6.739 15.692 1.00 69.25 101 ASP A N 1
ATOM 784 C CA . ASP A 1 101 ? -13.070 -7.737 16.086 1.00 69.25 101 ASP A CA 1
ATOM 785 C C . ASP A 1 101 ? -11.638 -7.161 16.102 1.00 69.25 101 ASP A C 1
ATOM 787 O O . ASP A 1 101 ? -10.667 -7.869 16.376 1.00 69.25 101 ASP A O 1
ATOM 791 N N . GLY A 1 102 ? -11.492 -5.867 15.799 1.00 64.25 102 GLY A N 1
ATOM 792 C CA . GLY A 1 102 ? -10.210 -5.172 15.702 1.00 64.25 102 GLY A CA 1
ATOM 793 C C . GLY A 1 102 ? -9.486 -5.382 14.381 1.00 64.25 102 GLY A C 1
ATOM 794 O O . GLY A 1 102 ? -8.391 -4.838 14.200 1.00 64.25 102 GLY A O 1
ATOM 795 N N . ASN A 1 103 ? -10.084 -6.113 13.441 1.00 70.75 103 ASN A N 1
ATOM 796 C CA . ASN A 1 103 ? -9.546 -6.260 12.103 1.00 70.75 103 ASN A CA 1
ATOM 797 C C . ASN A 1 103 ? -9.937 -5.074 11.223 1.00 70.75 103 ASN A C 1
ATOM 799 O O . ASN A 1 103 ? -10.965 -4.419 11.389 1.00 70.75 103 ASN A O 1
ATOM 803 N N . LEU A 1 104 ? -9.075 -4.783 10.252 1.00 72.94 104 LEU A N 1
ATOM 804 C CA . LEU A 1 104 ? -9.368 -3.791 9.230 1.00 72.94 104 LEU A CA 1
ATOM 805 C C . LEU A 1 104 ? -9.972 -4.489 8.023 1.00 72.94 104 LEU A C 1
ATOM 807 O O . LEU A 1 104 ? -9.276 -5.199 7.291 1.00 72.94 104 LEU A O 1
ATOM 811 N N . ARG A 1 105 ? -11.247 -4.221 7.761 1.00 79.81 105 ARG A N 1
ATOM 812 C CA . ARG A 1 105 ? -11.841 -4.544 6.475 1.00 79.81 105 ARG A CA 1
ATOM 813 C C . ARG A 1 105 ? -11.267 -3.619 5.414 1.00 79.81 105 ARG A C 1
ATOM 815 O O . ARG A 1 105 ? -11.370 -2.393 5.493 1.00 79.81 105 ARG A O 1
ATOM 822 N N . ILE A 1 106 ? -10.688 -4.241 4.397 1.00 80.31 106 ILE A N 1
ATOM 823 C CA . ILE A 1 106 ? -10.118 -3.586 3.224 1.00 80.31 106 ILE A CA 1
ATOM 824 C C . ILE A 1 106 ? -10.857 -4.018 1.969 1.00 80.31 106 ILE A C 1
ATOM 826 O O . ILE A 1 106 ? -11.373 -5.133 1.882 1.00 80.31 106 ILE A O 1
ATOM 830 N N . ASN A 1 107 ? -10.879 -3.141 0.972 1.00 72.75 107 ASN A N 1
ATOM 831 C CA . ASN A 1 107 ? -11.497 -3.467 -0.300 1.00 72.75 107 ASN A CA 1
ATOM 832 C C . ASN A 1 107 ? -10.621 -4.440 -1.089 1.00 72.75 107 ASN A C 1
ATOM 834 O O . ASN A 1 107 ? -9.395 -4.306 -1.158 1.00 72.75 107 ASN A O 1
ATOM 838 N N . THR A 1 108 ? -11.270 -5.418 -1.720 1.00 75.12 108 THR A N 1
ATOM 839 C CA . THR A 1 108 ? -10.599 -6.273 -2.697 1.00 75.12 108 THR A CA 1
ATOM 840 C C . THR A 1 108 ? -10.439 -5.475 -3.980 1.00 75.12 108 THR A C 1
ATOM 842 O O . THR A 1 108 ? -11.418 -5.018 -4.565 1.00 75.12 108 THR A O 1
ATOM 845 N N . VAL A 1 109 ? -9.196 -5.292 -4.411 1.00 79.00 109 VAL A N 1
ATOM 846 C CA . VAL A 1 109 ? -8.849 -4.520 -5.607 1.00 79.00 109 VAL A CA 1
ATOM 847 C C . VAL A 1 109 ? -8.154 -5.416 -6.617 1.00 79.00 109 VAL A C 1
ATOM 849 O O . VAL A 1 109 ? -7.467 -6.372 -6.246 1.00 79.00 109 VAL A O 1
ATOM 852 N N . ALA A 1 110 ? -8.314 -5.094 -7.900 1.00 80.44 110 ALA A N 1
ATOM 853 C CA . ALA A 1 110 ? -7.612 -5.796 -8.965 1.00 80.44 110 ALA A CA 1
ATOM 854 C C . ALA A 1 110 ? -6.089 -5.794 -8.707 1.00 80.44 110 ALA A C 1
ATOM 856 O O . ALA A 1 110 ? -5.553 -4.797 -8.206 1.00 80.44 110 ALA A O 1
ATOM 857 N N . PRO A 1 111 ? -5.385 -6.894 -9.025 1.00 79.50 111 PRO A N 1
ATOM 858 C CA . PRO A 1 111 ? -3.950 -6.985 -8.806 1.00 79.50 111 PRO A CA 1
ATOM 859 C C . PRO A 1 111 ? -3.205 -5.970 -9.675 1.00 79.50 111 PRO A C 1
ATOM 861 O O . PRO A 1 111 ? -3.449 -5.870 -10.880 1.00 79.50 111 PRO A O 1
ATOM 864 N N . LEU A 1 112 ? -2.269 -5.242 -9.068 1.00 80.12 112 LEU A N 1
ATOM 865 C CA . LEU A 1 112 ? -1.331 -4.390 -9.784 1.00 80.12 112 LEU A CA 1
ATOM 866 C C . LEU A 1 112 ? -0.382 -5.252 -10.615 1.00 80.12 112 LEU A C 1
ATOM 868 O O . LEU A 1 112 ? 0.346 -6.093 -10.090 1.00 80.12 112 LEU A O 1
ATOM 872 N N . LYS A 1 113 ? -0.383 -5.008 -11.924 1.00 76.38 113 LYS A N 1
ATOM 873 C CA . LYS A 1 113 ? 0.567 -5.587 -12.871 1.00 76.38 113 LYS A CA 1
ATOM 874 C C . LYS A 1 113 ? 1.529 -4.491 -13.301 1.00 76.38 113 LYS A C 1
ATOM 876 O O . LYS A 1 113 ? 1.279 -3.783 -14.269 1.00 76.38 113 LYS A O 1
ATOM 881 N N . LEU A 1 114 ? 2.583 -4.317 -12.514 1.00 78.88 114 LEU A N 1
ATOM 882 C CA . LEU A 1 114 ? 3.680 -3.407 -12.816 1.00 78.88 114 LEU A CA 1
ATOM 883 C C . LEU A 1 114 ? 4.923 -4.256 -13.065 1.00 78.88 114 LEU A C 1
ATOM 885 O O . LEU A 1 114 ? 5.433 -4.901 -12.148 1.00 78.88 114 LEU A O 1
ATOM 889 N N . GLU A 1 115 ? 5.359 -4.303 -14.318 1.00 75.75 115 GLU A N 1
ATOM 890 C CA . GLU A 1 115 ? 6.527 -5.079 -14.728 1.00 75.75 115 GLU A CA 1
ATOM 891 C C . GLU A 1 115 ? 7.827 -4.398 -14.268 1.00 75.75 115 GLU A C 1
ATOM 893 O O . GLU A 1 115 ? 7.904 -3.175 -14.132 1.00 75.75 115 GLU A O 1
ATOM 898 N N . GLY A 1 116 ? 8.853 -5.202 -13.977 1.00 70.19 116 GLY A N 1
ATOM 899 C CA . GLY A 1 116 ? 10.173 -4.704 -13.572 1.00 70.19 116 GLY A CA 1
ATOM 900 C C . GLY A 1 116 ? 10.280 -4.198 -12.126 1.00 70.19 116 GLY A C 1
ATOM 901 O O . GLY A 1 116 ? 11.311 -3.638 -11.762 1.00 70.19 116 GLY A O 1
ATOM 902 N N . LEU A 1 117 ? 9.251 -4.387 -11.292 1.00 75.12 117 LEU A N 1
ATOM 903 C CA . LEU A 1 117 ? 9.309 -4.088 -9.858 1.00 75.12 117 LEU A CA 1
ATOM 904 C C . LEU A 1 117 ? 9.612 -5.333 -9.025 1.00 75.12 117 LEU A C 1
ATOM 906 O O . LEU A 1 117 ? 9.171 -6.438 -9.336 1.00 75.12 117 LEU A O 1
ATOM 910 N N . ASP A 1 118 ? 10.303 -5.124 -7.905 1.00 80.00 118 ASP A N 1
ATOM 911 C CA . ASP A 1 118 ? 10.483 -6.168 -6.900 1.00 80.00 118 ASP A CA 1
ATOM 912 C C . ASP A 1 118 ? 9.139 -6.593 -6.273 1.00 80.00 118 ASP A C 1
ATOM 914 O O . ASP A 1 118 ? 8.223 -5.785 -6.076 1.00 80.00 118 ASP A O 1
ATOM 918 N N . SER A 1 119 ? 9.052 -7.868 -5.890 1.00 78.06 119 SER A N 1
ATOM 919 C CA . SER A 1 119 ? 7.881 -8.484 -5.258 1.00 78.06 119 SER A CA 1
ATOM 920 C C . SER A 1 119 ? 7.461 -7.750 -3.982 1.00 78.06 119 SER A C 1
ATOM 922 O O . SER A 1 119 ? 6.266 -7.591 -3.723 1.00 78.06 119 SER A O 1
ATOM 924 N N . SER A 1 120 ? 8.422 -7.253 -3.193 1.00 75.88 120 SER A N 1
ATOM 925 C CA . SER A 1 120 ? 8.124 -6.469 -1.990 1.00 75.88 120 SER A CA 1
ATOM 926 C C . SER A 1 120 ? 7.425 -5.159 -2.345 1.00 75.88 120 SER A C 1
ATOM 928 O O . SER A 1 120 ? 6.365 -4.845 -1.802 1.00 75.88 120 SER A O 1
ATOM 930 N N . THR A 1 121 ? 7.969 -4.419 -3.312 1.00 77.62 121 THR A N 1
ATOM 931 C CA . THR A 1 121 ? 7.393 -3.156 -3.788 1.00 77.62 121 THR A CA 1
ATOM 932 C C . THR A 1 121 ? 5.987 -3.367 -4.337 1.00 77.62 121 THR A C 1
ATOM 934 O O . THR A 1 121 ? 5.070 -2.647 -3.946 1.00 77.62 121 THR A O 1
ATOM 937 N N . LEU A 1 122 ? 5.783 -4.402 -5.156 1.00 82.25 122 LEU A N 1
ATOM 938 C CA . LEU A 1 122 ? 4.475 -4.719 -5.729 1.00 82.25 122 LEU A CA 1
ATOM 939 C C . LEU A 1 122 ? 3.442 -5.067 -4.647 1.00 82.25 122 LEU A C 1
ATOM 941 O O . LEU A 1 122 ? 2.324 -4.557 -4.683 1.00 82.25 122 LEU A O 1
ATOM 945 N N . LYS A 1 123 ? 3.820 -5.846 -3.624 1.00 82.38 123 LYS A N 1
ATOM 946 C CA . LYS A 1 123 ? 2.950 -6.131 -2.467 1.00 82.38 123 LYS A CA 1
ATOM 947 C C . LYS A 1 123 ? 2.590 -4.870 -1.679 1.00 82.38 123 LYS A C 1
ATOM 949 O O . LYS A 1 123 ? 1.452 -4.736 -1.234 1.00 82.38 123 LYS A O 1
ATOM 954 N N . ASN A 1 124 ? 3.530 -3.945 -1.503 1.00 81.38 124 ASN A N 1
ATOM 955 C CA . ASN A 1 124 ? 3.274 -2.698 -0.779 1.00 81.38 124 ASN A CA 1
ATOM 956 C C . ASN A 1 124 ? 2.355 -1.759 -1.562 1.00 81.38 124 ASN A C 1
ATOM 958 O O . ASN A 1 124 ? 1.431 -1.198 -0.980 1.00 81.38 124 ASN A O 1
ATOM 962 N N . LEU A 1 125 ? 2.554 -1.641 -2.877 1.00 82.50 125 LEU A N 1
ATOM 963 C CA . LEU A 1 125 ? 1.657 -0.885 -3.753 1.00 82.50 125 LEU A CA 1
ATOM 964 C C . LEU A 1 125 ? 0.262 -1.514 -3.803 1.00 82.50 125 LEU A C 1
ATOM 966 O O . LEU A 1 125 ? -0.733 -0.795 -3.754 1.00 82.50 125 LEU A O 1
ATOM 970 N N . GLN A 1 126 ? 0.177 -2.848 -3.812 1.00 84.81 126 GLN A N 1
ATOM 971 C CA . GLN A 1 126 ? -1.097 -3.560 -3.722 1.00 84.81 126 GLN A CA 1
ATOM 972 C C . GLN A 1 126 ? -1.826 -3.219 -2.421 1.00 84.81 126 GLN A C 1
ATOM 974 O O . GLN A 1 126 ? -3.003 -2.873 -2.448 1.00 84.81 126 GLN A O 1
ATOM 979 N N . ARG A 1 127 ? -1.125 -3.257 -1.283 1.00 81.56 127 ARG A N 1
ATOM 980 C CA . ARG A 1 127 ? -1.683 -2.845 0.012 1.00 81.56 127 ARG A CA 1
ATOM 981 C C . ARG A 1 127 ? -2.146 -1.395 -0.024 1.00 81.56 127 ARG A C 1
ATOM 983 O O . ARG A 1 127 ? -3.273 -1.115 0.363 1.00 81.56 127 ARG A O 1
ATOM 990 N N . PHE A 1 128 ? -1.321 -0.486 -0.535 1.00 83.69 128 PHE A N 1
ATOM 991 C CA . PHE A 1 128 ? -1.683 0.923 -0.671 1.00 83.69 128 PHE A CA 1
ATOM 992 C C . PHE A 1 128 ? -2.978 1.103 -1.475 1.00 83.69 128 PHE A C 1
ATOM 994 O O . PHE A 1 128 ? -3.886 1.793 -1.017 1.00 83.69 128 PHE A O 1
ATOM 1001 N N . LYS A 1 129 ? -3.129 0.382 -2.593 1.00 85.75 129 LYS A N 1
ATOM 1002 C CA . LYS A 1 129 ? -4.365 0.353 -3.384 1.00 85.75 129 LYS A CA 1
ATOM 1003 C C . LYS A 1 129 ? -5.574 -0.159 -2.597 1.00 85.75 129 LYS A C 1
ATOM 1005 O O . LYS A 1 129 ? -6.643 0.433 -2.699 1.00 85.75 129 LYS A O 1
ATOM 1010 N N . MET A 1 130 ? -5.410 -1.205 -1.786 1.00 83.88 130 MET A N 1
ATOM 1011 C CA . MET A 1 130 ? -6.489 -1.761 -0.952 1.00 83.88 130 MET A CA 1
ATOM 1012 C C . MET A 1 130 ? -6.944 -0.804 0.158 1.00 83.88 130 MET A C 1
ATOM 1014 O O . MET A 1 130 ? -8.136 -0.728 0.447 1.00 83.88 130 MET A O 1
ATOM 1018 N N . TYR A 1 131 ? -6.011 -0.073 0.775 1.00 83.56 131 TYR A N 1
ATOM 1019 C CA . TYR A 1 131 ? -6.310 0.845 1.878 1.00 83.56 131 TYR A CA 1
ATOM 1020 C C . TYR A 1 131 ? -6.821 2.209 1.413 1.00 83.56 131 TYR A C 1
ATOM 1022 O O . TYR A 1 131 ? -7.619 2.820 2.124 1.00 83.56 131 TYR A O 1
ATOM 1030 N N . TYR A 1 132 ? -6.365 2.685 0.249 1.00 83.31 132 TYR A N 1
ATOM 1031 C CA . TYR A 1 132 ? -6.591 4.064 -0.184 1.00 83.31 132 TYR A CA 1
ATOM 1032 C C . TYR A 1 132 ? -7.382 4.229 -1.492 1.00 83.31 132 TYR A C 1
ATOM 1034 O O . TYR A 1 132 ? -7.625 5.353 -1.924 1.00 83.31 132 TYR A O 1
ATOM 1042 N N . ASN A 1 133 ? -7.784 3.127 -2.140 1.00 82.94 133 ASN A N 1
ATOM 1043 C CA . ASN A 1 133 ? -8.469 3.137 -3.441 1.00 82.94 133 ASN A CA 1
ATOM 1044 C C . ASN A 1 133 ? -7.810 4.086 -4.449 1.00 82.94 133 ASN A C 1
ATOM 1046 O O . ASN A 1 133 ? -8.405 5.037 -4.967 1.00 82.94 133 ASN A O 1
ATOM 1050 N N . VAL A 1 134 ? -6.529 3.820 -4.662 1.00 85.62 134 VAL A N 1
ATOM 1051 C CA . VAL A 1 134 ? -5.668 4.585 -5.551 1.00 85.62 134 VAL A CA 1
ATOM 1052 C C . VAL A 1 134 ? -5.352 3.791 -6.800 1.00 85.62 134 VAL A C 1
ATOM 1054 O O . VAL A 1 134 ? -5.098 2.585 -6.746 1.00 85.62 134 VAL A O 1
ATOM 1057 N N . ASP A 1 135 ? -5.277 4.486 -7.922 1.00 86.31 135 ASP A N 1
ATOM 1058 C CA . ASP A 1 135 ? -4.572 3.975 -9.081 1.00 86.31 135 ASP A CA 1
ATOM 1059 C C . ASP A 1 135 ? -3.124 4.448 -9.046 1.00 86.31 135 ASP A C 1
ATOM 1061 O O . ASP A 1 135 ? -2.821 5.607 -8.760 1.00 86.31 135 ASP A O 1
ATOM 1065 N N . VAL A 1 136 ? -2.226 3.492 -9.277 1.00 86.81 136 VAL A N 1
ATOM 1066 C CA . VAL A 1 136 ? -0.784 3.704 -9.266 1.00 86.81 136 VAL A CA 1
ATOM 1067 C C . VAL A 1 136 ? -0.256 3.318 -10.636 1.00 86.81 136 VAL A C 1
ATOM 1069 O O . VAL A 1 136 ? -0.406 2.170 -11.060 1.00 86.81 136 VAL A O 1
ATOM 1072 N N . ALA A 1 137 ? 0.365 4.275 -11.311 1.00 86.38 137 ALA A N 1
ATOM 1073 C CA . ALA A 1 137 ? 1.033 4.086 -12.591 1.00 86.38 137 ALA A CA 1
ATOM 1074 C C . ALA A 1 137 ? 2.524 4.437 -12.457 1.00 86.38 137 ALA A C 1
ATOM 1076 O O . ALA A 1 137 ? 2.873 5.282 -11.629 1.00 86.38 137 ALA A O 1
ATOM 1077 N N . PRO A 1 138 ? 3.420 3.805 -13.233 1.00 85.62 138 PRO A N 1
ATOM 1078 C CA . PRO A 1 138 ? 4.833 4.166 -13.225 1.00 85.62 138 PRO A CA 1
ATOM 1079 C C . PRO A 1 138 ? 5.006 5.601 -13.737 1.00 85.62 138 PRO A C 1
ATOM 1081 O O . PRO A 1 138 ? 4.313 6.022 -14.665 1.00 85.62 138 PRO A O 1
ATOM 1084 N N . SER A 1 139 ? 5.911 6.365 -13.125 1.00 86.50 139 SER A N 1
ATOM 1085 C CA . SER A 1 139 ? 6.260 7.693 -13.633 1.00 86.50 139 SER A CA 1
ATOM 1086 C C . SER A 1 139 ? 7.090 7.594 -14.915 1.00 86.50 139 SER A C 1
ATOM 1088 O O . SER A 1 139 ? 7.685 6.552 -15.222 1.00 86.50 139 SER A O 1
ATOM 1090 N N . SER A 1 140 ? 7.172 8.699 -15.662 1.00 85.06 140 SER A N 1
ATOM 1091 C CA . SER A 1 140 ? 8.120 8.807 -16.778 1.00 85.06 140 SER A CA 1
ATOM 1092 C C . SER A 1 140 ? 9.550 8.541 -16.307 1.00 85.06 140 SER A C 1
ATOM 1094 O O . SER A 1 140 ? 10.269 7.780 -16.940 1.00 85.06 140 SER A O 1
ATOM 1096 N N . HIS A 1 141 ? 9.916 9.061 -15.132 1.00 82.44 141 HIS A N 1
ATOM 1097 C CA . HIS A 1 141 ? 11.240 8.864 -14.557 1.00 82.44 141 HIS A CA 1
ATOM 1098 C C . HIS A 1 141 ? 11.547 7.387 -14.270 1.00 82.44 141 HIS A C 1
ATOM 1100 O O . HIS A 1 141 ? 12.619 6.908 -14.636 1.00 82.44 141 HIS A O 1
ATOM 1106 N N . LEU A 1 142 ? 10.610 6.645 -13.670 1.00 81.81 142 LEU A N 1
ATOM 1107 C CA . LEU A 1 142 ? 10.781 5.209 -13.436 1.00 81.81 142 LEU A CA 1
ATOM 1108 C C . LEU A 1 142 ? 10.902 4.440 -14.757 1.00 81.81 142 LEU A C 1
ATOM 1110 O O . LEU A 1 142 ? 11.733 3.541 -14.873 1.00 81.81 142 LEU A O 1
ATOM 1114 N N . THR A 1 143 ? 10.107 4.818 -15.758 1.00 84.00 143 THR A N 1
ATOM 1115 C CA . THR A 1 143 ? 10.158 4.214 -17.097 1.00 84.00 143 THR A CA 1
ATOM 1116 C C . THR A 1 143 ? 11.514 4.456 -17.767 1.00 84.00 143 THR A C 1
ATOM 1118 O O . THR A 1 143 ? 12.075 3.548 -18.379 1.00 84.00 143 THR A O 1
ATOM 1121 N N . ASP A 1 144 ? 12.073 5.657 -17.624 1.00 86.69 144 ASP A N 1
ATOM 1122 C CA . ASP A 1 144 ? 13.386 6.007 -18.168 1.00 86.69 144 ASP A CA 1
ATOM 1123 C C . ASP A 1 144 ? 14.510 5.244 -17.456 1.00 86.69 144 ASP A C 1
ATOM 1125 O O . ASP A 1 144 ? 15.384 4.689 -18.120 1.00 86.69 144 ASP A O 1
ATOM 1129 N N . ILE A 1 145 ? 14.442 5.115 -16.124 1.00 84.31 145 ILE A N 1
ATOM 1130 C CA . ILE A 1 145 ? 15.378 4.283 -15.351 1.00 84.31 145 ILE A CA 1
ATOM 1131 C C . ILE A 1 145 ? 15.315 2.824 -15.816 1.00 84.31 145 ILE A C 1
ATOM 1133 O O . ILE A 1 145 ? 16.353 2.182 -15.965 1.00 84.31 145 ILE A O 1
ATOM 1137 N N . GLN A 1 146 ? 14.116 2.283 -16.049 1.00 83.12 146 GLN A N 1
ATOM 1138 C CA . GLN A 1 146 ? 13.952 0.907 -16.521 1.00 83.12 146 GLN A CA 1
ATOM 1139 C C . GLN A 1 146 ? 14.587 0.696 -17.900 1.00 83.12 146 GLN A C 1
ATOM 1141 O O 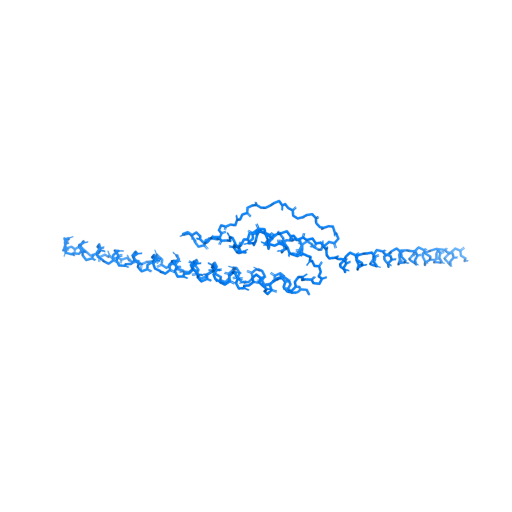. GLN A 1 146 ? 15.267 -0.310 -18.101 1.00 83.12 146 GLN A O 1
ATOM 1146 N N . LYS A 1 147 ? 14.424 1.651 -18.823 1.00 85.75 147 LYS A N 1
ATOM 1147 C CA . LYS A 1 147 ? 15.092 1.612 -20.133 1.00 85.75 147 LYS A CA 1
ATOM 1148 C C . LYS A 1 147 ? 16.609 1.682 -19.997 1.00 85.75 147 LYS A C 1
ATOM 1150 O O . LYS A 1 147 ? 17.306 0.845 -20.555 1.00 85.75 147 LYS A O 1
ATOM 1155 N N . GLU A 1 148 ? 17.121 2.621 -19.203 1.00 87.62 148 GLU A N 1
ATOM 1156 C CA . GLU A 1 148 ? 18.565 2.762 -18.991 1.00 87.62 148 GLU A CA 1
ATOM 1157 C C . GLU A 1 148 ? 19.171 1.500 -18.354 1.00 87.62 148 GLU A C 1
ATOM 1159 O O . GLU A 1 148 ? 20.280 1.083 -18.699 1.00 87.62 148 GLU A O 1
ATOM 1164 N N . LEU A 1 149 ? 18.446 0.864 -17.432 1.00 84.69 149 LEU A N 1
ATOM 1165 C CA . LEU A 1 149 ? 18.865 -0.392 -16.821 1.00 84.69 149 LEU A CA 1
ATOM 1166 C C . LEU A 1 149 ? 18.895 -1.533 -17.844 1.00 84.69 149 LEU A C 1
ATOM 1168 O O . LEU A 1 149 ? 19.864 -2.291 -17.857 1.00 84.69 149 LEU A O 1
ATOM 1172 N N . ALA A 1 150 ? 17.879 -1.633 -18.705 1.00 84.12 150 ALA A N 1
ATOM 1173 C CA . ALA A 1 150 ? 17.831 -2.628 -19.774 1.00 84.12 150 ALA A CA 1
ATOM 1174 C C . ALA A 1 150 ? 19.008 -2.459 -20.751 1.00 84.12 150 ALA A C 1
ATOM 1176 O O . ALA A 1 150 ? 19.716 -3.426 -21.034 1.00 84.12 150 ALA A O 1
ATOM 1177 N N . ASP A 1 151 ? 19.303 -1.224 -21.167 1.00 88.75 151 ASP A N 1
ATOM 1178 C CA . ASP A 1 151 ? 20.440 -0.915 -22.042 1.00 88.75 151 ASP A CA 1
ATOM 1179 C C . ASP A 1 151 ? 21.781 -1.302 -21.398 1.00 88.75 151 ASP A C 1
ATOM 1181 O O . ASP A 1 151 ? 22.684 -1.838 -22.048 1.00 88.75 151 ASP A O 1
ATOM 1185 N N . LYS A 1 152 ? 21.938 -1.040 -20.094 1.00 87.19 152 LYS A N 1
ATOM 1186 C CA . LYS A 1 152 ? 23.143 -1.422 -19.343 1.00 87.19 152 LYS A CA 1
ATOM 1187 C C . LYS A 1 152 ? 23.276 -2.935 -19.199 1.00 87.19 152 LYS A C 1
ATOM 1189 O O . LYS A 1 152 ? 24.391 -3.442 -19.300 1.00 87.19 152 LYS A O 1
ATOM 1194 N N . GLN A 1 153 ? 22.175 -3.651 -18.976 1.00 84.25 153 GLN A N 1
ATOM 1195 C CA . GLN A 1 153 ? 22.171 -5.114 -18.913 1.00 84.25 153 GLN A CA 1
ATOM 1196 C C . GLN A 1 153 ? 22.578 -5.729 -20.251 1.00 84.25 153 GLN A C 1
ATOM 1198 O O . GLN A 1 153 ? 23.430 -6.615 -20.265 1.00 84.25 153 GLN A O 1
ATOM 1203 N N . GLN A 1 154 ? 22.059 -5.202 -21.361 1.00 90.50 154 GLN A N 1
ATOM 1204 C CA . GLN A 1 154 ? 22.449 -5.646 -22.696 1.00 90.50 154 GLN A CA 1
ATOM 1205 C C . GLN A 1 154 ? 23.954 -5.451 -22.936 1.00 90.50 154 GLN A C 1
ATOM 1207 O O . GLN A 1 154 ? 24.645 -6.393 -23.315 1.00 90.50 154 GLN A O 1
ATOM 1212 N N . LYS A 1 155 ? 24.498 -4.265 -22.633 1.00 88.88 155 LYS A N 1
ATOM 1213 C CA . LYS A 1 155 ? 25.944 -4.002 -22.771 1.00 88.88 155 LYS A CA 1
ATOM 1214 C C . LYS A 1 155 ? 26.802 -4.920 -21.908 1.00 88.88 155 LYS A C 1
ATOM 1216 O O . LYS A 1 155 ? 27.886 -5.324 -22.319 1.00 88.88 155 LYS A O 1
ATOM 1221 N N . LEU A 1 156 ? 26.345 -5.227 -20.695 1.00 89.75 156 LEU A N 1
ATOM 1222 C CA . LEU A 1 156 ? 27.053 -6.135 -19.797 1.00 89.75 156 LEU A CA 1
ATOM 1223 C C . LEU A 1 156 ? 27.082 -7.555 -20.371 1.00 89.75 156 LEU A C 1
ATOM 1225 O O . LEU A 1 156 ? 28.124 -8.204 -20.314 1.00 89.75 156 LEU A O 1
ATOM 1229 N N . GLN A 1 157 ? 25.980 -8.005 -20.968 1.00 90.06 157 GLN A N 1
ATOM 1230 C CA . GLN A 1 157 ? 25.908 -9.295 -21.642 1.00 90.06 157 GLN A CA 1
ATOM 1231 C C . GLN A 1 157 ? 26.848 -9.357 -22.856 1.00 90.06 157 GLN A C 1
ATOM 1233 O O . GLN A 1 157 ? 27.634 -10.294 -22.962 1.00 90.06 157 GLN A O 1
ATOM 1238 N N . GLU A 1 158 ? 26.864 -8.326 -23.704 1.00 91.62 158 GLU A N 1
ATOM 1239 C CA . GLU A 1 158 ? 27.799 -8.225 -24.839 1.00 91.62 158 GLU A CA 1
ATOM 1240 C C . GLU A 1 158 ? 29.269 -8.284 -24.379 1.00 91.62 158 GLU A C 1
ATOM 1242 O O . GLU A 1 158 ? 30.097 -8.981 -24.969 1.00 91.62 158 GLU A O 1
ATOM 1247 N N . LEU A 1 159 ? 29.603 -7.595 -23.282 1.00 90.12 159 LEU A N 1
ATOM 1248 C CA . LEU A 1 159 ? 30.936 -7.634 -22.671 1.00 90.12 159 LEU A CA 1
ATOM 1249 C C . LEU A 1 159 ? 31.295 -9.019 -22.121 1.00 90.12 159 LEU A C 1
ATOM 1251 O O . LEU A 1 159 ? 32.438 -9.455 -22.266 1.00 90.12 159 LEU A O 1
ATOM 1255 N N . GLN A 1 160 ? 30.344 -9.714 -21.494 1.00 88.75 160 GLN A N 1
ATOM 1256 C CA . GLN A 1 160 ? 30.540 -11.081 -21.005 1.00 88.75 160 GLN A CA 1
ATOM 1257 C C . GLN A 1 160 ? 30.764 -12.063 -22.156 1.00 88.75 160 GLN A C 1
ATOM 1259 O O . GLN A 1 160 ? 31.669 -12.895 -22.080 1.00 88.75 160 GLN A O 1
ATOM 1264 N N . GLU A 1 161 ? 29.995 -11.939 -23.236 1.00 91.56 161 GLU A N 1
ATOM 1265 C CA . GLU A 1 161 ? 30.165 -12.743 -24.445 1.00 91.56 161 GLU A CA 1
ATOM 1266 C C . GLU A 1 161 ? 31.532 -12.489 -25.088 1.00 91.56 161 GLU A C 1
ATOM 1268 O O . GLU A 1 161 ? 32.257 -13.438 -25.393 1.00 91.56 161 GLU A O 1
ATOM 1273 N N . TYR A 1 162 ? 31.941 -11.223 -25.216 1.00 89.12 162 TYR A N 1
ATOM 1274 C CA . TYR A 1 162 ? 33.259 -10.863 -25.739 1.00 89.12 162 TYR A CA 1
ATOM 1275 C C . TYR A 1 162 ? 34.400 -11.408 -24.868 1.00 89.12 162 TYR A C 1
ATOM 1277 O O . TYR A 1 162 ? 35.379 -11.951 -25.384 1.00 89.12 162 TYR A O 1
ATOM 1285 N N . HIS A 1 163 ? 34.266 -11.319 -23.542 1.00 87.31 163 HIS A N 1
ATOM 1286 C CA . HIS A 1 163 ? 35.225 -11.899 -22.605 1.00 87.31 163 HIS A CA 1
ATOM 1287 C C . HIS A 1 163 ? 35.313 -13.426 -22.752 1.00 87.31 163 HIS A C 1
ATOM 1289 O O . HIS A 1 163 ? 36.415 -13.969 -22.801 1.00 87.31 163 HIS A O 1
ATOM 1295 N N . SER A 1 164 ? 34.179 -14.124 -22.881 1.00 88.19 164 SER A N 1
ATOM 1296 C CA . SER A 1 164 ? 34.156 -15.576 -23.109 1.00 88.19 164 SER A CA 1
ATOM 1297 C C . SER A 1 164 ? 34.867 -15.955 -24.408 1.00 88.19 164 SER A C 1
ATOM 1299 O O . SER A 1 164 ? 35.706 -16.851 -24.411 1.00 88.19 164 SER A O 1
ATOM 1301 N N . GLN A 1 165 ? 34.602 -15.230 -25.499 1.00 87.94 165 GLN A N 1
ATOM 1302 C CA . GLN A 1 165 ? 35.253 -15.467 -26.791 1.00 87.94 165 GLN A CA 1
ATOM 1303 C C . GLN A 1 165 ? 36.768 -15.236 -26.743 1.00 87.94 165 GLN A C 1
ATOM 1305 O O . GLN A 1 165 ? 37.524 -15.946 -27.409 1.00 87.94 165 GLN A O 1
ATOM 1310 N N . LEU A 1 166 ? 37.228 -14.237 -25.984 1.00 86.25 166 LEU A N 1
ATOM 1311 C CA . LEU A 1 166 ? 38.655 -14.007 -25.763 1.00 86.25 166 LEU A CA 1
ATOM 1312 C C . LEU A 1 166 ? 39.292 -15.151 -24.973 1.00 86.25 166 LEU A C 1
ATOM 1314 O O . LEU A 1 166 ? 40.346 -15.636 -25.376 1.00 86.25 166 LEU A O 1
ATOM 1318 N N . MET A 1 167 ? 38.654 -15.604 -23.894 1.00 85.06 167 MET A N 1
ATOM 1319 C CA . MET A 1 167 ? 39.163 -16.715 -23.085 1.00 85.06 167 MET A CA 1
ATOM 1320 C C . MET A 1 167 ? 39.234 -18.017 -23.891 1.00 85.06 167 MET A C 1
ATOM 1322 O O . MET A 1 167 ? 40.262 -18.688 -23.848 1.00 85.06 167 MET A O 1
ATOM 1326 N N . ASP A 1 168 ? 38.221 -18.322 -24.705 1.00 84.69 168 ASP A N 1
ATOM 1327 C CA . ASP A 1 168 ? 38.231 -19.489 -25.600 1.00 84.69 168 ASP A CA 1
ATOM 1328 C C . ASP A 1 168 ? 39.344 -19.415 -26.653 1.00 84.69 168 ASP A C 1
ATOM 1330 O O . ASP A 1 168 ? 39.951 -20.430 -26.995 1.00 84.69 168 ASP A O 1
ATOM 1334 N N . LYS A 1 169 ? 39.644 -18.220 -27.175 1.00 81.38 169 LYS A N 1
ATOM 1335 C CA . LYS A 1 169 ? 40.758 -18.027 -28.115 1.00 81.38 169 LYS A CA 1
ATOM 1336 C C . LYS A 1 169 ? 42.120 -18.154 -27.443 1.00 81.38 169 LYS A C 1
ATOM 1338 O O . LYS A 1 169 ? 43.041 -18.652 -28.074 1.00 81.38 169 LYS A O 1
ATOM 1343 N N . VAL A 1 170 ? 42.256 -17.706 -26.197 1.00 77.31 170 VAL A N 1
ATOM 1344 C CA . VAL A 1 170 ? 43.513 -17.789 -25.436 1.00 77.31 170 VAL A CA 1
ATOM 1345 C C . VAL A 1 170 ? 43.788 -19.215 -24.946 1.00 77.31 170 VAL A C 1
ATOM 1347 O O . VAL A 1 170 ? 44.945 -19.602 -24.874 1.00 77.31 170 VAL A O 1
ATOM 1350 N N . LEU A 1 171 ? 42.755 -20.008 -24.643 1.00 66.12 171 LEU A N 1
ATOM 1351 C CA . LEU A 1 171 ? 42.886 -21.402 -24.192 1.00 66.12 171 LEU A CA 1
ATOM 1352 C C . LEU A 1 171 ? 43.107 -22.420 -25.326 1.00 66.12 171 LEU A C 1
ATOM 1354 O O . LEU A 1 171 ? 43.545 -23.533 -25.052 1.00 66.12 171 LEU A O 1
ATOM 1358 N N . ASN A 1 172 ? 42.800 -22.060 -26.577 1.00 57.78 172 ASN A N 1
ATOM 1359 C CA . ASN A 1 172 ? 42.986 -22.915 -27.760 1.00 57.78 172 ASN A CA 1
ATOM 1360 C C . ASN A 1 172 ? 44.281 -22.615 -28.550 1.00 57.78 172 ASN A C 1
ATOM 1362 O O . ASN A 1 172 ? 44.423 -23.080 -29.684 1.00 57.78 172 ASN A O 1
ATOM 1366 N N . VAL A 1 173 ? 45.206 -21.840 -27.973 1.00 51.38 173 VAL A N 1
ATOM 1367 C CA . VAL A 1 173 ? 46.576 -21.597 -28.469 1.00 51.38 173 VAL A CA 1
ATOM 1368 C C . VAL A 1 173 ? 47.563 -22.238 -27.505 1.00 51.38 173 VAL A C 1
ATOM 1370 O O . VAL A 1 173 ? 48.507 -22.893 -28.000 1.00 51.38 173 VAL A O 1
#

Organism: NCBI:txid1261130

pLDDT: mean 73.69, std 13.72, range [42.41, 91.62]

Sequence (173 aa):
MALPWLIGGLIVGGAALAAKAFSNDGDDNDGGDDDDEERRRRRRAEEQRRAQEKEEQLSSIQSSVKSHGEISSLALQAMLIEMFHVTYNSDRKFQAILEDDGNLRINTVAPLKLEGLDSSTLKNLQRFKMYYNVDVAPSSHLTDIQKELADKQQKLQELQEYHSQLMDKVLNV

Radius of gyration: 27.64 Å; chains: 1; bounding box: 79×36×77 Å

Foldseek 3Di:
DCLLCLLVVLLVVLLVVLQVLVPPPDDDPDDDDDDPPVVVVVVVVVVVVVVVVSVVVLVVSQVVSQVSLQVVLVVSCVVCVQFKDKDQPDPRQFDWGQDNNSDTDWDDDDQDDDPPDDPSVSVSVNSSCRGGVIDIDTDPNNVVVVVVVVVVVVVVVVVVVVVVVVVVVVVVD